Protein AF-A0A7C7JLG1-F1 (afdb_monomer_lite)

pLDDT: mean 94.02, std 5.05, range [74.69, 98.5]

Radius of gyration: 14.29 Å; chains: 1; bounding box: 30×22×33 Å

Foldseek 3Di:
DPPDDDDDDPVVVVVVVCVVVVHDDDDDDDDQADPDPCRVVSNVVRVVVRVVVVVVCVVVPD

Secondary structure (DSSP, 8-state):
--------SSHHHHHHHHHHTT------------SSTTHHHHHHHHHHHHHHHHHHHHHHH-

Sequence (62 aa):
SLNIHLENMEFFSFLQVAKKFGVPAKGIFIVTNWTNKNAHQDFMLNRDEAMRRLETYIKRYL

Structure (mmCIF, N/CA/C/O backbone):
data_AF-A0A7C7JLG1-F1
#
_entry.id   AF-A0A7C7JLG1-F1
#
loop_
_atom_site.group_PDB
_atom_site.id
_atom_site.type_symbol
_atom_site.label_atom_id
_atom_site.label_alt_id
_atom_site.label_comp_id
_atom_site.label_asym_id
_atom_site.label_entity_id
_atom_site.label_seq_id
_atom_site.pdbx_PDB_ins_code
_atom_site.Cartn_x
_atom_site.Cartn_y
_atom_site.Cartn_z
_atom_site.occupancy
_atom_site.B_iso_or_equiv
_atom_site.auth_seq_id
_atom_site.auth_comp_id
_atom_site.auth_asym_id
_atom_site.auth_atom_id
_atom_site.pdbx_PDB_model_num
ATOM 1 N N . SER A 1 1 ? -16.218 -0.336 -20.301 1.00 74.69 1 SER A N 1
ATOM 2 C CA . SER A 1 1 ? -15.016 -0.636 -19.488 1.00 74.69 1 SER A CA 1
ATOM 3 C C . SER A 1 1 ? -15.370 -0.494 -18.010 1.00 74.69 1 SER A C 1
ATOM 5 O O . SER A 1 1 ? -16.342 0.181 -17.706 1.00 74.69 1 SER A O 1
ATOM 7 N N . LEU A 1 2 ? -14.634 -1.141 -17.096 1.00 83.25 2 LEU A N 1
ATOM 8 C CA . LEU A 1 2 ? -14.953 -1.200 -15.654 1.00 83.25 2 LEU A CA 1
ATOM 9 C C . LEU A 1 2 ? -14.523 0.045 -14.835 1.00 83.25 2 LEU A C 1
ATOM 11 O O . LEU A 1 2 ? -14.781 0.080 -13.640 1.00 83.25 2 LEU A O 1
ATOM 15 N N . ASN A 1 3 ? -13.881 1.056 -15.445 1.00 87.75 3 ASN A N 1
ATOM 16 C CA . ASN A 1 3 ? -13.371 2.279 -14.783 1.00 87.75 3 ASN A CA 1
ATOM 17 C C . ASN A 1 3 ? -12.494 2.025 -13.536 1.00 87.75 3 ASN A C 1
ATOM 19 O O . ASN A 1 3 ? -12.552 2.759 -12.553 1.00 87.75 3 ASN A O 1
ATOM 23 N N . ILE A 1 4 ? -11.668 0.977 -13.577 1.00 84.25 4 ILE A N 1
ATOM 24 C CA . ILE A 1 4 ? -10.724 0.631 -12.508 1.00 84.25 4 ILE A CA 1
ATOM 25 C C . ILE A 1 4 ? -9.364 1.247 -12.839 1.00 84.25 4 ILE A C 1
ATOM 27 O O . ILE A 1 4 ? -8.817 0.997 -13.911 1.00 84.25 4 ILE A O 1
ATOM 31 N N . HIS A 1 5 ? -8.829 2.048 -11.916 1.00 85.38 5 HIS A N 1
ATOM 32 C CA . HIS A 1 5 ? -7.557 2.761 -12.092 1.00 85.38 5 HIS A CA 1
ATOM 33 C C . HIS A 1 5 ? -6.382 2.125 -11.343 1.00 85.38 5 HIS A C 1
ATOM 35 O O . HIS A 1 5 ? -5.236 2.350 -11.716 1.00 85.38 5 HIS A O 1
ATOM 41 N N . LEU A 1 6 ? -6.660 1.367 -10.280 1.00 87.88 6 LEU A N 1
ATOM 42 C CA . LEU A 1 6 ? -5.661 0.764 -9.406 1.00 87.88 6 LEU A CA 1
ATOM 43 C C . LEU A 1 6 ? -6.095 -0.649 -9.039 1.00 87.88 6 LEU A C 1
ATOM 45 O O . LEU A 1 6 ? -7.269 -0.894 -8.764 1.00 87.88 6 LEU A O 1
ATOM 49 N N . GLU A 1 7 ? -5.127 -1.552 -9.005 1.00 84.56 7 GLU A N 1
ATOM 50 C CA . GLU A 1 7 ? -5.309 -2.931 -8.581 1.00 84.56 7 GLU A CA 1
ATOM 51 C C . GLU A 1 7 ? -4.506 -3.171 -7.301 1.00 84.56 7 GLU A C 1
ATOM 53 O O . GLU A 1 7 ? -3.336 -2.799 -7.199 1.00 84.56 7 GLU A O 1
ATOM 58 N N . ASN A 1 8 ? -5.146 -3.786 -6.311 1.00 87.19 8 ASN A N 1
ATOM 59 C CA . ASN A 1 8 ? -4.499 -4.290 -5.109 1.00 87.19 8 ASN A CA 1
ATOM 60 C C . ASN A 1 8 ? -5.251 -5.544 -4.648 1.00 87.19 8 ASN A C 1
ATOM 62 O O . ASN A 1 8 ? -6.483 -5.538 -4.614 1.00 87.19 8 ASN A O 1
ATOM 66 N N . MET A 1 9 ? -4.523 -6.611 -4.319 1.00 78.69 9 MET A N 1
ATOM 67 C CA . MET A 1 9 ? -5.126 -7.931 -4.121 1.00 78.69 9 MET A CA 1
ATOM 68 C C . MET A 1 9 ? -5.595 -8.164 -2.674 1.00 78.69 9 MET A C 1
ATOM 70 O O . MET A 1 9 ? -6.538 -8.919 -2.445 1.00 78.69 9 MET A O 1
ATOM 74 N N . GLU A 1 10 ? -4.995 -7.494 -1.689 1.00 88.62 10 GLU A N 1
ATOM 75 C CA . GLU A 1 10 ? -5.182 -7.806 -0.265 1.00 88.62 10 GLU A CA 1
ATOM 76 C C . GLU A 1 10 ? -6.012 -6.766 0.499 1.00 88.62 10 GLU A C 1
ATOM 78 O O . GLU A 1 10 ? -6.682 -7.093 1.480 1.00 88.62 10 GLU A O 1
ATOM 83 N N . PHE A 1 11 ? -5.999 -5.498 0.086 1.00 91.38 11 PHE A N 1
ATOM 84 C CA . PHE A 1 11 ? -6.579 -4.422 0.892 1.00 91.38 11 PHE A CA 1
ATOM 85 C C . PHE A 1 11 ? -8.091 -4.547 1.049 1.00 91.38 11 PHE A C 1
ATOM 87 O O . PHE A 1 11 ? -8.626 -4.286 2.126 1.00 91.38 11 PHE A O 1
ATOM 94 N N . PHE A 1 12 ? -8.790 -4.956 -0.012 1.00 90.50 12 PHE A N 1
ATOM 95 C CA . PHE A 1 12 ? -10.241 -5.079 0.044 1.00 90.50 12 PHE A CA 1
ATOM 96 C C . PHE A 1 12 ? -10.671 -6.130 1.076 1.00 90.50 12 PHE A C 1
ATOM 98 O O . PHE A 1 12 ? -11.570 -5.869 1.873 1.00 90.50 12 PHE A O 1
ATOM 105 N N . SER A 1 13 ? -10.003 -7.288 1.126 1.00 92.88 13 SER A N 1
ATOM 106 C CA . SER A 1 13 ? -10.324 -8.331 2.107 1.00 92.88 13 SER A CA 1
ATOM 107 C C . SER A 1 13 ? -10.010 -7.878 3.537 1.00 92.88 13 SER A C 1
ATOM 109 O O . SER A 1 13 ? -10.841 -8.067 4.428 1.00 92.88 13 SER A O 1
ATOM 111 N N . PHE A 1 14 ? -8.884 -7.188 3.751 1.00 94.81 14 PHE A N 1
ATOM 112 C CA . PHE A 1 14 ? -8.549 -6.584 5.043 1.00 94.81 14 PHE A CA 1
ATOM 113 C C . PHE A 1 14 ? -9.611 -5.575 5.505 1.00 94.81 14 PHE A C 1
ATOM 115 O O . PHE A 1 14 ? -10.098 -5.654 6.636 1.00 94.81 14 PHE A O 1
ATOM 122 N N . LEU A 1 15 ? -10.018 -4.653 4.628 1.00 94.81 15 LEU A N 1
ATOM 123 C CA . LEU A 1 15 ? -11.001 -3.620 4.956 1.00 94.81 15 LEU A CA 1
ATOM 124 C C . LEU A 1 15 ? -12.368 -4.224 5.311 1.00 94.81 15 LEU A C 1
ATOM 126 O O . LEU A 1 15 ? -13.033 -3.752 6.233 1.00 94.81 15 LEU A O 1
ATOM 130 N N . GLN A 1 16 ? -12.768 -5.298 4.625 1.00 95.44 16 GLN A N 1
ATOM 131 C CA . GLN A 1 16 ? -14.004 -6.027 4.921 1.00 95.44 16 GLN A CA 1
ATOM 132 C C . GLN A 1 16 ? -13.981 -6.644 6.327 1.00 95.44 16 GLN A C 1
ATOM 134 O O . GLN A 1 16 ? -14.980 -6.580 7.047 1.00 95.44 16 GLN A O 1
ATOM 139 N N . VAL A 1 17 ? -12.839 -7.195 6.748 1.00 97.00 17 VAL A N 1
ATOM 140 C CA . VAL A 1 17 ? -12.654 -7.716 8.110 1.00 97.00 17 VAL A CA 1
ATOM 141 C C . VAL A 1 17 ? -12.68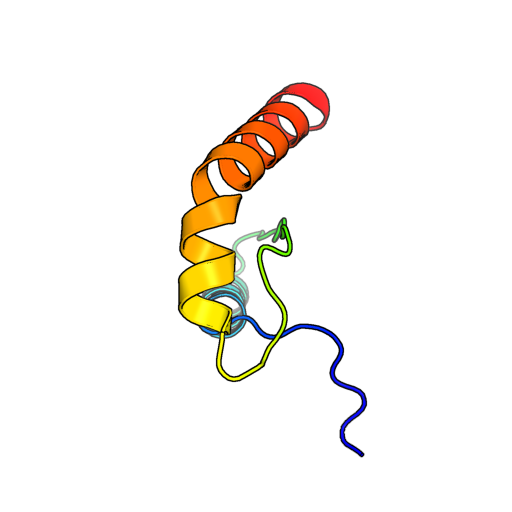1 -6.580 9.133 1.00 97.00 17 VAL A C 1
ATOM 143 O O . VAL A 1 17 ? -13.447 -6.655 10.091 1.00 97.00 17 VAL A O 1
ATOM 146 N N . ALA A 1 18 ? -11.926 -5.500 8.916 1.00 97.62 18 ALA A N 1
ATOM 147 C CA . ALA A 1 18 ? -11.915 -4.347 9.821 1.00 97.62 18 ALA A CA 1
ATOM 148 C C . ALA A 1 18 ? -13.328 -3.773 10.029 1.00 97.62 18 ALA A C 1
ATOM 150 O O . ALA A 1 18 ? -13.756 -3.559 11.164 1.00 97.62 18 ALA A O 1
ATOM 151 N N . LYS A 1 19 ? -14.099 -3.645 8.940 1.00 96.94 19 LYS A N 1
ATOM 152 C CA . LYS A 1 19 ? -15.504 -3.224 8.975 1.00 96.94 19 LYS A CA 1
ATOM 153 C C . LYS A 1 19 ? -16.376 -4.172 9.798 1.00 96.94 19 LYS A C 1
ATOM 155 O O . LYS A 1 19 ? -17.191 -3.700 10.586 1.00 96.94 19 LYS A O 1
ATOM 160 N N . LYS A 1 20 ? -16.203 -5.491 9.648 1.00 98.12 20 LYS A N 1
ATOM 161 C CA . LYS A 1 20 ? -16.959 -6.500 10.412 1.00 98.12 20 LYS A CA 1
ATOM 162 C C . LYS A 1 20 ? -16.753 -6.362 11.924 1.00 98.12 20 LYS A C 1
ATOM 164 O O . LYS A 1 20 ? -17.693 -6.587 12.6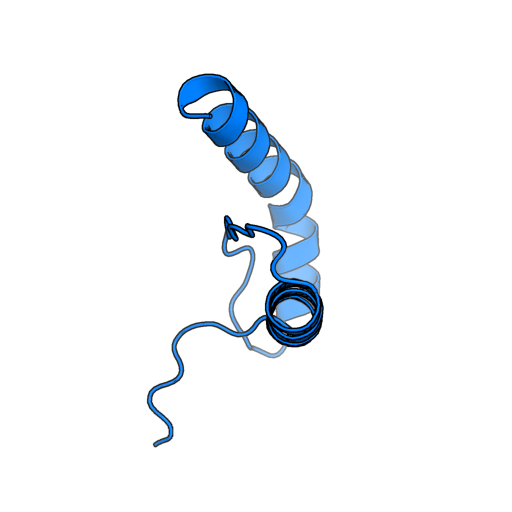78 1.00 98.12 20 LYS A O 1
ATOM 169 N N . PHE A 1 21 ? -15.550 -5.995 12.355 1.00 98.12 21 PHE A N 1
ATOM 170 C CA . PHE A 1 21 ? -15.200 -5.857 13.772 1.00 98.12 21 PHE A CA 1
ATOM 171 C C . PHE A 1 21 ? -15.292 -4.417 14.299 1.00 98.12 21 PHE A C 1
ATOM 173 O O . PHE A 1 21 ? -14.949 -4.174 15.451 1.00 98.12 21 PHE A O 1
ATOM 180 N N . GLY A 1 22 ? -15.744 -3.459 13.481 1.00 97.31 22 GLY A N 1
ATOM 181 C CA . GLY A 1 22 ? -15.823 -2.051 13.878 1.00 97.31 22 GLY A CA 1
ATOM 182 C C . GLY A 1 22 ? -14.458 -1.410 14.156 1.00 97.31 22 GLY A C 1
ATOM 183 O O . GLY A 1 22 ? -14.382 -0.437 14.902 1.00 97.31 22 GLY A O 1
ATOM 184 N N . VAL A 1 23 ? -13.379 -1.948 13.579 1.00 97.94 23 VAL A N 1
ATOM 185 C CA . VAL A 1 23 ? -12.017 -1.435 13.763 1.00 97.94 23 VAL A CA 1
ATOM 186 C C . VAL A 1 23 ? -11.753 -0.323 12.742 1.00 97.94 23 VAL A C 1
ATOM 188 O O . VAL A 1 23 ? -11.883 -0.571 11.539 1.00 9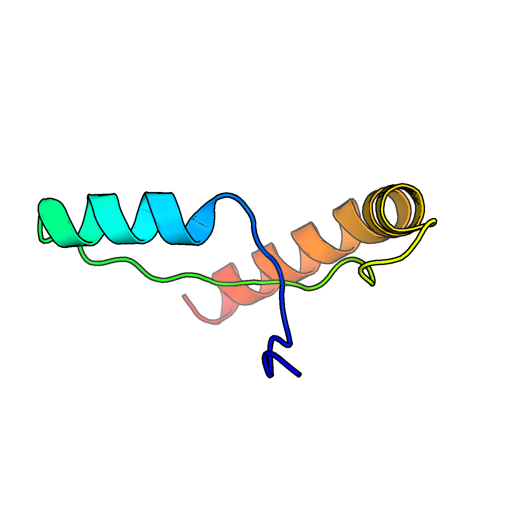7.94 23 VAL A O 1
ATOM 191 N N . PRO A 1 24 ? -11.358 0.893 13.170 1.00 96.19 24 PRO A N 1
ATOM 192 C CA . PRO A 1 24 ? -10.940 1.943 12.248 1.00 96.19 24 PRO A CA 1
ATOM 193 C C . PRO A 1 24 ? -9.739 1.492 11.409 1.00 96.19 24 PRO A C 1
ATOM 195 O O . PRO A 1 24 ? -8.727 1.046 11.947 1.00 96.19 24 PRO A O 1
ATOM 198 N N . ALA A 1 25 ? -9.836 1.635 10.088 1.00 95.50 25 ALA A N 1
ATOM 199 C CA . ALA A 1 25 ? -8.785 1.252 9.152 1.00 95.50 25 ALA A CA 1
ATOM 200 C C . ALA A 1 25 ? -8.549 2.353 8.112 1.00 95.50 25 ALA A C 1
ATOM 202 O O . ALA A 1 25 ? -9.490 2.990 7.640 1.00 95.50 25 ALA A O 1
ATOM 203 N N . LYS A 1 26 ? -7.282 2.552 7.735 1.00 92.06 26 LYS A N 1
ATOM 204 C CA . LYS A 1 26 ? -6.855 3.443 6.647 1.00 92.06 26 LYS A CA 1
ATOM 205 C C . LYS A 1 26 ? -5.868 2.710 5.742 1.00 92.06 26 LYS A C 1
ATOM 207 O O . LYS A 1 26 ? -5.046 1.943 6.237 1.00 92.06 26 LYS A O 1
ATOM 212 N N . GLY A 1 27 ? -5.947 2.952 4.437 1.00 91.25 27 GLY A N 1
ATOM 213 C CA . GLY A 1 27 ? -4.997 2.435 3.449 1.00 91.25 27 GLY A CA 1
ATOM 214 C C . GLY A 1 27 ? -4.156 3.563 2.869 1.00 91.25 27 GLY A C 1
ATOM 215 O O . GLY A 1 27 ? -4.705 4.592 2.481 1.00 91.25 27 GLY A O 1
ATOM 216 N N . ILE A 1 28 ? -2.840 3.370 2.806 1.00 93.06 28 ILE A N 1
ATOM 217 C CA . ILE A 1 28 ? -1.921 4.237 2.062 1.00 93.06 28 ILE A CA 1
ATOM 218 C C . ILE A 1 28 ? -1.268 3.369 0.998 1.00 93.06 28 ILE A C 1
ATOM 220 O O . ILE A 1 28 ? -0.734 2.307 1.308 1.00 93.06 28 ILE A O 1
ATOM 224 N N . PHE A 1 29 ? -1.321 3.829 -0.248 1.00 93.06 29 PHE A N 1
ATOM 225 C CA . PHE A 1 29 ? -0.844 3.082 -1.403 1.00 93.06 29 PHE A CA 1
ATOM 226 C C . PHE A 1 29 ? 0.253 3.850 -2.120 1.00 93.06 29 PHE A C 1
ATOM 228 O O . PHE A 1 29 ? 0.216 5.078 -2.205 1.00 93.06 29 PHE A O 1
ATOM 235 N N . ILE A 1 30 ? 1.195 3.104 -2.686 1.00 94.56 30 ILE A N 1
ATOM 236 C CA . ILE A 1 30 ? 2.189 3.611 -3.620 1.00 94.56 30 ILE A CA 1
ATOM 237 C C . ILE A 1 30 ? 2.217 2.696 -4.841 1.00 94.56 30 ILE A C 1
ATOM 239 O O . ILE A 1 30 ? 2.234 1.474 -4.712 1.00 94.56 30 ILE A O 1
ATOM 243 N N . VAL A 1 31 ? 2.170 3.295 -6.028 1.00 94.94 31 VAL A N 1
ATOM 244 C CA . VAL A 1 31 ? 2.181 2.560 -7.295 1.00 94.94 31 VAL A CA 1
ATOM 245 C C . VAL A 1 31 ? 3.624 2.253 -7.672 1.00 94.94 31 VAL A C 1
ATOM 247 O O . VAL A 1 31 ? 4.452 3.159 -7.748 1.00 94.94 31 VAL A O 1
ATOM 250 N N . THR A 1 32 ? 3.917 0.981 -7.918 1.00 95.50 32 THR A N 1
ATOM 251 C CA . THR A 1 32 ? 5.264 0.486 -8.248 1.00 95.50 32 THR A CA 1
ATOM 252 C C . THR A 1 32 ? 5.427 0.071 -9.703 1.00 95.50 32 THR A C 1
ATOM 254 O O . THR A 1 32 ? 6.551 -0.034 -10.187 1.00 95.50 32 THR A O 1
ATOM 257 N N . ASN A 1 33 ? 4.327 -0.197 -10.400 1.00 95.69 33 ASN A N 1
ATOM 258 C CA . ASN A 1 33 ? 4.333 -0.747 -11.748 1.00 95.69 33 ASN A CA 1
ATOM 259 C C . ASN A 1 33 ? 2.981 -0.526 -12.434 1.00 95.69 33 ASN A C 1
ATOM 261 O O . ASN A 1 33 ? 1.973 -0.236 -11.789 1.00 95.69 33 ASN A O 1
ATOM 265 N N . TRP A 1 34 ? 2.964 -0.731 -13.747 1.00 94.44 34 TRP A N 1
ATOM 266 C CA . TRP A 1 34 ? 1.735 -0.857 -14.525 1.00 94.44 34 TRP A CA 1
ATOM 267 C C . TRP A 1 34 ? 1.262 -2.316 -14.544 1.00 94.44 34 TRP A C 1
ATOM 269 O O . TRP A 1 34 ? 2.079 -3.235 -14.445 1.00 94.44 34 TRP A O 1
ATOM 279 N N . THR A 1 35 ? -0.041 -2.546 -14.727 1.00 91.75 35 THR A N 1
ATOM 280 C CA . THR A 1 35 ? -0.603 -3.890 -14.954 1.00 91.75 35 THR A CA 1
ATOM 281 C C . THR A 1 35 ? -0.335 -4.319 -16.397 1.00 91.75 35 THR A C 1
ATOM 283 O O . THR A 1 35 ? -1.178 -4.198 -17.284 1.00 91.75 35 THR A O 1
ATOM 286 N N . ASN A 1 36 ? 0.894 -4.753 -16.661 1.00 93.25 36 ASN A N 1
ATOM 287 C CA . ASN A 1 36 ? 1.339 -5.224 -17.968 1.00 93.25 36 ASN A CA 1
ATOM 288 C C . ASN A 1 36 ? 2.255 -6.455 -17.817 1.00 93.25 36 ASN A C 1
ATOM 290 O O . ASN A 1 36 ? 2.526 -6.924 -16.714 1.00 9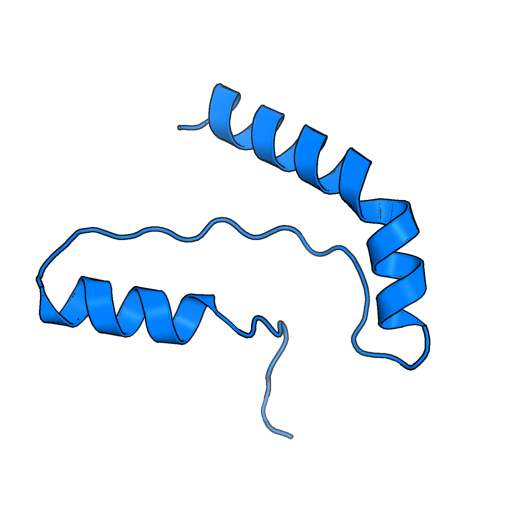3.25 36 ASN A O 1
ATOM 294 N N . LYS A 1 37 ? 2.770 -6.974 -18.937 1.00 96.94 37 LYS A N 1
ATOM 295 C CA . LYS A 1 37 ? 3.651 -8.157 -18.958 1.00 96.94 37 LYS A CA 1
ATOM 296 C C . LYS A 1 37 ? 4.976 -8.002 -18.188 1.00 96.94 37 LYS A C 1
ATOM 298 O O . LYS A 1 37 ? 5.574 -9.008 -17.829 1.00 96.94 37 LYS A O 1
ATOM 303 N N . ASN A 1 38 ? 5.418 -6.773 -17.926 1.00 96.88 38 ASN A N 1
ATOM 304 C CA . ASN A 1 38 ? 6.652 -6.463 -17.199 1.00 96.88 38 ASN A CA 1
ATOM 305 C C . ASN A 1 38 ? 6.388 -6.092 -15.727 1.00 96.88 38 ASN A C 1
ATOM 307 O O . ASN A 1 38 ? 7.332 -5.757 -15.015 1.00 96.88 38 ASN A O 1
ATOM 311 N N . ALA A 1 39 ? 5.136 -6.182 -15.253 1.00 94.50 39 ALA A N 1
ATOM 312 C CA . ALA A 1 39 ? 4.709 -5.750 -13.920 1.00 94.50 39 ALA A CA 1
ATOM 313 C C . ALA A 1 39 ? 5.626 -6.240 -12.792 1.00 94.50 39 ALA A C 1
ATOM 315 O O . ALA A 1 39 ? 5.981 -5.473 -11.901 1.00 94.50 39 ALA A O 1
ATOM 316 N N . HIS A 1 40 ? 6.038 -7.509 -12.849 1.00 95.19 40 HIS A N 1
ATOM 317 C CA . HIS A 1 40 ? 6.912 -8.095 -11.840 1.00 95.19 40 HIS A CA 1
ATOM 318 C C . HIS A 1 40 ? 8.314 -7.472 -11.846 1.00 95.19 40 HIS A C 1
ATOM 320 O O . HIS A 1 40 ? 8.849 -7.157 -10.788 1.00 95.19 40 HIS A O 1
ATOM 326 N N . GLN A 1 41 ? 8.900 -7.257 -13.025 1.00 97.56 41 GLN A N 1
ATOM 327 C CA . GLN A 1 41 ? 10.222 -6.647 -13.144 1.00 97.56 41 GLN A CA 1
ATOM 328 C C . GLN A 1 41 ? 10.196 -5.187 -12.680 1.00 97.56 41 GLN A C 1
ATOM 330 O O . GLN A 1 41 ? 11.033 -4.795 -11.868 1.00 97.56 41 GLN A O 1
ATOM 335 N N . ASP A 1 42 ? 9.214 -4.410 -13.141 1.00 97.38 42 ASP A N 1
ATOM 336 C CA . ASP A 1 42 ? 9.037 -3.008 -12.744 1.00 97.38 42 ASP A CA 1
ATOM 337 C C . ASP A 1 42 ? 8.850 -2.891 -11.227 1.00 97.38 42 ASP A C 1
ATOM 339 O O . ASP A 1 42 ? 9.468 -2.052 -10.572 1.00 97.38 42 ASP A O 1
ATOM 343 N N . PHE A 1 43 ? 8.046 -3.784 -10.647 1.00 95.81 43 PHE A N 1
ATOM 344 C CA . PHE A 1 43 ? 7.865 -3.858 -9.206 1.00 95.81 43 PHE A CA 1
ATOM 345 C C . PHE A 1 43 ? 9.184 -4.100 -8.474 1.00 95.81 43 PHE A C 1
ATOM 347 O O . PHE A 1 43 ? 9.488 -3.376 -7.530 1.00 95.81 43 PHE A O 1
ATOM 354 N N . MET A 1 44 ? 9.978 -5.082 -8.907 1.00 97.38 44 MET A N 1
ATOM 355 C CA . MET A 1 44 ? 11.253 -5.400 -8.258 1.00 97.38 44 MET A CA 1
ATOM 356 C C . MET A 1 44 ? 12.253 -4.242 -8.344 1.00 97.38 44 MET A C 1
ATOM 358 O O . MET A 1 44 ? 12.946 -3.983 -7.365 1.00 97.38 44 MET A O 1
ATOM 362 N N . LEU A 1 45 ? 12.293 -3.516 -9.466 1.00 98.12 45 LEU A N 1
ATOM 363 C CA . LEU A 1 45 ? 13.161 -2.344 -9.638 1.00 98.12 45 LEU A CA 1
ATOM 364 C C . LEU A 1 45 ? 12.744 -1.160 -8.753 1.00 98.12 45 LEU A C 1
ATOM 366 O O . LEU A 1 45 ? 13.598 -0.412 -8.281 1.00 98.12 45 LEU A O 1
ATOM 370 N N . ASN A 1 46 ? 11.440 -0.990 -8.522 1.00 97.88 46 ASN A N 1
ATOM 371 C CA . ASN A 1 46 ? 10.897 0.179 -7.826 1.00 97.88 46 ASN A CA 1
ATOM 372 C C . ASN A 1 46 ? 10.587 -0.065 -6.341 1.00 97.88 46 ASN A C 1
ATOM 374 O O . ASN A 1 46 ? 10.355 0.900 -5.609 1.00 97.88 46 ASN A O 1
ATOM 378 N N . ARG A 1 47 ? 10.560 -1.325 -5.885 1.00 97.12 47 ARG A N 1
ATOM 379 C CA . ARG A 1 47 ? 10.122 -1.727 -4.537 1.00 97.12 47 ARG A CA 1
ATOM 380 C C . ARG A 1 47 ? 10.834 -0.946 -3.433 1.00 97.12 47 ARG A C 1
ATOM 382 O O . ARG A 1 47 ? 10.160 -0.395 -2.566 1.00 97.12 47 ARG A O 1
ATOM 389 N N . ASP A 1 48 ? 12.161 -0.888 -3.463 1.00 98.00 48 ASP A N 1
ATOM 390 C CA . ASP A 1 48 ? 12.942 -0.309 -2.362 1.00 98.00 48 ASP A CA 1
ATOM 391 C C . ASP A 1 48 ? 12.725 1.205 -2.244 1.00 98.00 48 ASP A C 1
ATOM 393 O O . ASP A 1 48 ? 12.468 1.731 -1.158 1.00 98.00 48 ASP A O 1
ATOM 397 N N . GLU A 1 49 ? 12.726 1.914 -3.375 1.00 98.31 49 GLU A N 1
ATOM 398 C CA . GLU A 1 49 ? 12.433 3.349 -3.410 1.00 98.31 49 GLU A CA 1
ATOM 399 C C . GLU A 1 49 ? 10.980 3.639 -3.011 1.00 98.31 49 GLU A C 1
ATOM 401 O O . GLU A 1 49 ? 10.711 4.600 -2.282 1.00 98.31 49 GLU A O 1
ATOM 406 N N . ALA A 1 50 ? 10.032 2.802 -3.441 1.00 97.94 50 ALA A N 1
ATOM 407 C CA . ALA A 1 50 ? 8.635 2.939 -3.053 1.00 97.94 50 ALA A CA 1
ATOM 408 C C . ALA A 1 50 ? 8.456 2.784 -1.534 1.00 97.94 50 ALA A C 1
ATOM 410 O O . ALA A 1 50 ? 7.801 3.618 -0.902 1.00 97.94 50 ALA A O 1
ATOM 411 N N . MET A 1 51 ? 9.102 1.787 -0.923 1.00 97.50 51 MET A N 1
ATOM 412 C CA . MET A 1 51 ? 9.086 1.604 0.530 1.00 97.50 51 MET A CA 1
ATOM 413 C C . MET A 1 51 ? 9.686 2.805 1.263 1.00 97.50 51 MET A C 1
ATOM 415 O O . MET A 1 51 ? 9.075 3.310 2.206 1.00 97.50 51 MET A O 1
ATOM 419 N N . ARG A 1 52 ? 10.818 3.337 0.787 1.00 98.50 52 ARG A N 1
ATOM 420 C CA . ARG A 1 52 ? 11.459 4.522 1.377 1.00 98.50 52 ARG A CA 1
ATOM 421 C C . ARG A 1 52 ? 10.553 5.757 1.330 1.00 98.50 52 ARG A C 1
ATOM 423 O O . ARG A 1 52 ? 10.460 6.509 2.307 1.00 98.50 52 ARG A O 1
ATOM 430 N N . ARG A 1 53 ? 9.870 5.989 0.204 1.00 98.25 53 ARG A N 1
ATOM 431 C CA . ARG A 1 53 ? 8.911 7.100 0.054 1.00 98.25 53 ARG A CA 1
ATOM 432 C C . ARG A 1 53 ? 7.707 6.933 0.963 1.00 98.25 53 ARG A C 1
ATOM 434 O O . ARG A 1 53 ? 7.298 7.903 1.599 1.00 98.25 53 ARG A O 1
ATOM 441 N N . LEU A 1 54 ? 7.166 5.720 1.033 1.00 97.38 54 LEU A N 1
ATOM 442 C CA . LEU A 1 54 ? 6.032 5.407 1.889 1.00 97.38 54 LEU A CA 1
ATOM 443 C C . LEU A 1 54 ? 6.385 5.626 3.366 1.00 97.38 54 LEU A C 1
ATOM 445 O O . LEU A 1 54 ? 5.645 6.302 4.074 1.00 97.38 54 LEU A O 1
ATOM 449 N N . GLU A 1 55 ? 7.548 5.148 3.808 1.00 97.75 55 GLU A N 1
ATOM 450 C CA . GLU A 1 55 ? 8.050 5.368 5.167 1.00 97.75 55 GLU A CA 1
ATOM 451 C C . GLU A 1 55 ? 8.226 6.861 5.474 1.00 97.75 55 GLU A C 1
ATOM 453 O O . GLU A 1 55 ? 7.786 7.342 6.519 1.00 97.75 55 GLU A O 1
ATOM 458 N N . THR A 1 56 ? 8.817 7.613 4.541 1.00 98.25 56 THR A N 1
ATOM 459 C CA . THR A 1 56 ? 8.993 9.067 4.678 1.00 98.25 56 THR A CA 1
ATOM 460 C C . THR A 1 56 ? 7.646 9.782 4.799 1.00 98.25 56 THR A C 1
ATOM 462 O O . THR A 1 56 ? 7.496 10.676 5.630 1.00 98.25 56 THR A O 1
ATOM 465 N N . TYR A 1 57 ? 6.659 9.395 3.986 1.00 97.56 57 TYR A N 1
ATOM 466 C CA . TYR A 1 57 ? 5.313 9.960 4.036 1.00 97.56 57 TYR A CA 1
ATOM 467 C C . TYR A 1 57 ? 4.638 9.675 5.379 1.00 97.56 57 TYR A C 1
ATOM 469 O O . TYR A 1 57 ? 4.127 10.599 6.009 1.00 97.56 57 TYR A O 1
ATOM 477 N N . ILE A 1 58 ? 4.687 8.423 5.843 1.00 96.75 58 ILE A N 1
ATOM 478 C CA . ILE A 1 58 ? 4.109 8.021 7.129 1.00 96.75 58 ILE A CA 1
ATOM 479 C C . ILE A 1 58 ? 4.742 8.839 8.255 1.00 96.75 58 ILE A C 1
ATOM 481 O O . ILE A 1 58 ? 4.020 9.518 8.966 1.00 96.75 58 ILE A O 1
ATOM 485 N N . LYS A 1 59 ? 6.076 8.872 8.352 1.00 97.44 59 LYS A N 1
ATOM 486 C CA . LYS A 1 59 ? 6.790 9.628 9.398 1.00 97.44 59 LYS A CA 1
ATOM 487 C C . LYS A 1 59 ? 6.489 11.128 9.398 1.00 97.44 59 LYS A C 1
ATOM 489 O O . LYS A 1 59 ? 6.662 11.783 10.420 1.00 97.44 59 LYS A O 1
ATOM 494 N N . ARG A 1 60 ? 6.127 11.692 8.243 1.00 97.88 60 ARG A N 1
ATOM 495 C CA . ARG A 1 60 ? 5.879 13.130 8.093 1.00 97.88 60 ARG A CA 1
ATOM 496 C C . ARG A 1 60 ? 4.430 13.527 8.368 1.00 97.88 60 ARG A C 1
ATOM 498 O O . ARG A 1 60 ? 4.206 14.660 8.785 1.00 97.88 60 ARG A O 1
ATOM 505 N N . TYR A 1 61 ? 3.469 12.658 8.072 1.00 95.75 61 TYR A N 1
ATOM 506 C CA . TYR A 1 61 ? 2.050 13.028 8.0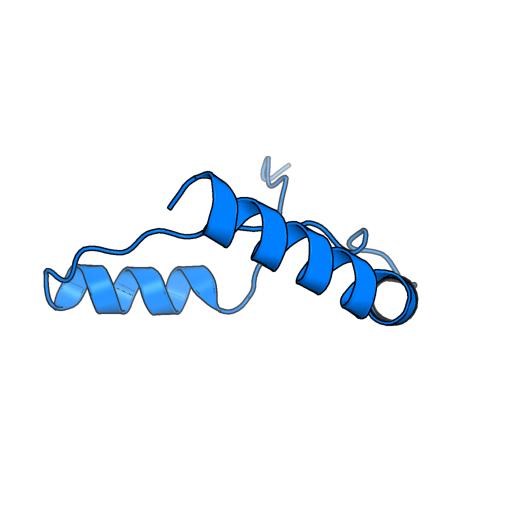20 1.00 95.75 61 TYR A CA 1
ATOM 507 C C . TYR A 1 61 ? 1.139 12.186 8.916 1.00 95.75 61 T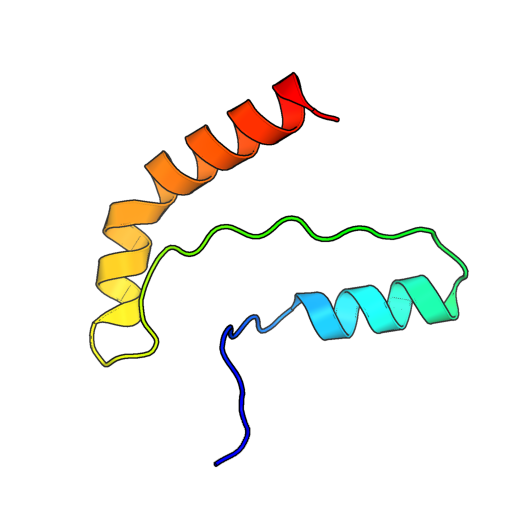YR A C 1
ATOM 509 O O . TYR A 1 61 ? -0.040 12.524 9.035 1.00 95.75 61 TYR A O 1
ATOM 517 N N . LEU A 1 62 ? 1.647 11.108 9.520 1.00 91.06 62 LEU A N 1
ATOM 518 C CA . LEU A 1 62 ? 0.916 10.249 10.451 1.00 91.06 62 LEU A CA 1
ATOM 519 C C . LEU A 1 62 ? 1.596 10.197 11.816 1.00 91.06 62 LEU A C 1
ATOM 521 O O . LEU A 1 62 ? 0.826 10.046 12.788 1.00 91.06 62 LEU A O 1
#